Protein AF-A0A7Y4TAE6-F1 (afdb_monomer_lite)

pLDDT: mean 78.07, std 17.05, range [43.25, 95.69]

Foldseek 3Di:
DPQQWKKWKKKAFAPDLVDPHHPDPVGIGGQDIDRDPVVNVVSLVVVCVVCVVRSRIDMDMDGCSCVVCVVVVVVVVVVVCVVPPDPPPPPDDPDDDDDDDDDDD

Radius of gyration: 27.65 Å; chains: 1; bounding box: 89×26×62 Å

Structure (mmCIF, N/CA/C/O backbone):
data_AF-A0A7Y4TAE6-F1
#
_entry.id   AF-A0A7Y4T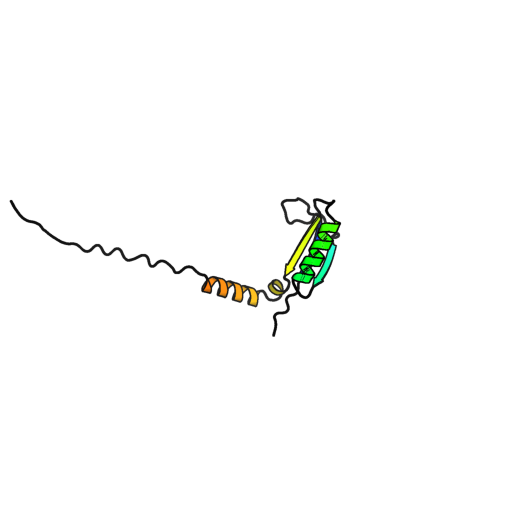AE6-F1
#
loop_
_atom_site.group_PDB
_atom_site.id
_atom_site.type_symbol
_atom_site.label_atom_id
_atom_site.label_alt_id
_atom_site.label_comp_id
_atom_site.label_asym_id
_atom_site.label_entity_id
_atom_site.label_seq_id
_atom_site.pdbx_PDB_ins_code
_atom_site.Cartn_x
_atom_site.Cartn_y
_atom_site.Cartn_z
_atom_site.occupancy
_atom_site.B_iso_or_equiv
_atom_site.auth_seq_id
_atom_site.auth_comp_id
_atom_site.auth_asym_id
_atom_site.auth_atom_id
_atom_site.pdbx_PDB_model_num
ATOM 1 N N . MET A 1 1 ? -20.917 -2.712 19.368 1.00 43.25 1 MET A N 1
ATOM 2 C CA . MET A 1 1 ? -19.452 -2.699 19.177 1.00 43.25 1 MET A CA 1
ATOM 3 C C . MET A 1 1 ? -19.185 -2.227 17.757 1.00 43.25 1 MET A C 1
ATOM 5 O O . MET A 1 1 ? -19.689 -2.846 16.830 1.00 43.25 1 MET A O 1
ATOM 9 N N . THR A 1 2 ? -18.520 -1.088 17.573 1.00 54.38 2 THR A N 1
ATOM 10 C CA . THR A 1 2 ? -18.159 -0.566 16.243 1.00 54.38 2 THR A CA 1
ATOM 11 C C . THR A 1 2 ? -17.213 -1.543 15.543 1.00 54.38 2 THR A C 1
ATOM 13 O O . THR A 1 2 ? -16.211 -1.939 16.135 1.00 54.38 2 THR A O 1
ATOM 16 N N . LYS A 1 3 ? -17.547 -1.958 14.312 1.00 64.12 3 LYS A N 1
ATOM 17 C CA . LYS A 1 3 ? -16.784 -2.944 13.529 1.00 64.12 3 LYS A CA 1
ATOM 18 C C . LYS A 1 3 ? -15.329 -2.474 13.390 1.00 64.12 3 LYS A C 1
ATOM 20 O O . LYS A 1 3 ? -15.088 -1.355 12.944 1.00 64.12 3 LYS A O 1
ATOM 25 N N . GLN A 1 4 ? -14.368 -3.302 13.802 1.00 66.31 4 GLN A N 1
ATOM 26 C CA . GLN A 1 4 ? -12.945 -3.010 13.625 1.00 66.31 4 GLN A CA 1
ATOM 27 C C . GLN A 1 4 ? -12.587 -3.227 12.152 1.00 66.31 4 GLN A C 1
ATOM 29 O O . GLN A 1 4 ? -12.556 -4.357 11.669 1.00 66.31 4 GLN A O 1
ATOM 34 N N . LEU A 1 5 ? -12.361 -2.141 11.415 1.00 78.31 5 LEU A N 1
ATOM 35 C CA . LEU A 1 5 ? -12.037 -2.196 9.991 1.00 78.31 5 LEU A CA 1
ATOM 36 C C . LEU A 1 5 ? -10.522 -2.059 9.823 1.00 78.31 5 LEU A C 1
ATOM 38 O O . LEU A 1 5 ? -9.992 -0.955 9.708 1.00 78.31 5 LEU A O 1
ATOM 42 N N . LEU A 1 6 ? -9.812 -3.186 9.832 1.00 87.38 6 LEU A N 1
ATOM 43 C CA . LEU A 1 6 ? -8.377 -3.209 9.543 1.00 87.38 6 LEU A CA 1
ATOM 44 C C . LEU A 1 6 ? -8.148 -3.058 8.033 1.00 87.38 6 LEU A C 1
ATOM 46 O O . LEU A 1 6 ? -8.757 -3.776 7.232 1.00 87.38 6 LEU A O 1
ATOM 50 N N . HIS A 1 7 ? -7.257 -2.139 7.662 1.00 89.44 7 HIS A N 1
ATOM 51 C CA . HIS A 1 7 ? -6.878 -1.856 6.278 1.00 89.44 7 HIS A CA 1
ATOM 52 C C . HIS A 1 7 ? -5.376 -2.070 6.101 1.00 89.44 7 HIS A C 1
ATOM 54 O O . HIS A 1 7 ? -4.574 -1.404 6.754 1.00 89.44 7 HIS A O 1
ATOM 60 N N . LEU A 1 8 ? -4.993 -2.977 5.209 1.00 92.75 8 LEU A N 1
ATOM 61 C CA . LEU A 1 8 ? -3.600 -3.225 4.847 1.00 92.75 8 LEU A CA 1
ATOM 62 C C . LEU A 1 8 ? -3.264 -2.489 3.554 1.00 92.75 8 LEU A C 1
ATOM 64 O O . LEU A 1 8 ? -4.004 -2.596 2.575 1.00 92.75 8 LEU A O 1
ATOM 68 N N . VAL A 1 9 ? -2.127 -1.800 3.537 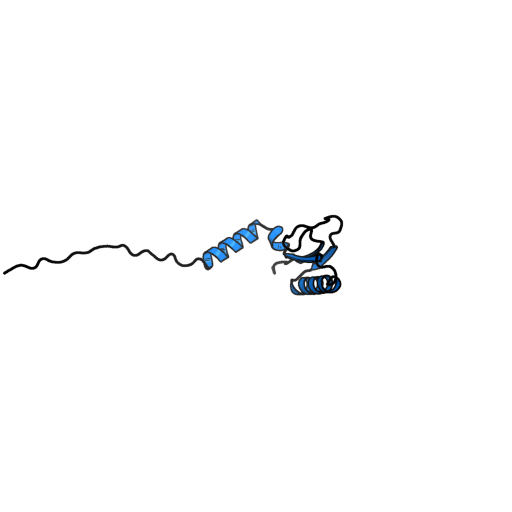1.00 95.06 9 VAL A N 1
ATOM 69 C CA . VAL A 1 9 ? -1.582 -1.166 2.336 1.00 95.06 9 VAL A CA 1
ATOM 70 C C . VAL A 1 9 ? -0.262 -1.833 1.976 1.00 95.06 9 VAL A C 1
ATOM 72 O O . VAL A 1 9 ? 0.669 -1.882 2.782 1.00 95.06 9 VAL A O 1
ATOM 75 N N . PHE A 1 10 ? -0.174 -2.330 0.748 1.00 95.69 10 PHE A N 1
ATOM 76 C CA . PHE A 1 10 ? 1.040 -2.929 0.201 1.00 95.69 10 PHE A CA 1
ATOM 77 C C . PHE A 1 10 ? 1.145 -2.638 -1.292 1.00 95.69 10 PHE A C 1
ATOM 79 O O . PHE A 1 10 ? 0.163 -2.268 -1.937 1.00 95.69 10 PHE A O 1
ATOM 86 N N . GLY A 1 11 ? 2.334 -2.802 -1.851 1.00 93.88 11 GLY A N 1
ATOM 87 C CA . GLY A 1 11 ? 2.562 -2.650 -3.277 1.00 93.88 11 GLY A CA 1
ATOM 88 C C . GLY A 1 11 ? 3.780 -3.412 -3.749 1.00 93.88 11 GLY A C 1
ATOM 89 O O . GLY A 1 11 ? 4.519 -3.994 -2.962 1.00 93.88 11 GLY A O 1
ATOM 90 N N . GLY A 1 12 ? 3.979 -3.426 -5.054 1.00 94.50 12 GLY A N 1
ATOM 91 C CA . GLY A 1 12 ? 5.098 -4.119 -5.670 1.00 94.50 12 GLY A CA 1
ATOM 92 C C . GLY A 1 12 ? 5.092 -3.940 -7.176 1.00 94.50 12 GLY A C 1
ATOM 93 O O . GLY A 1 12 ? 4.163 -3.362 -7.748 1.00 94.50 12 GLY A O 1
ATOM 94 N N . GLU A 1 13 ? 6.145 -4.441 -7.804 1.00 94.25 13 GLU A N 1
ATOM 95 C CA . GLU A 1 13 ? 6.300 -4.398 -9.251 1.00 94.25 13 GLU A CA 1
ATOM 96 C C . GLU A 1 13 ? 5.449 -5.498 -9.889 1.00 94.25 13 GLU A C 1
ATOM 98 O O . GLU A 1 13 ? 5.569 -6.673 -9.534 1.00 94.25 13 GLU A O 1
ATOM 103 N N . LEU A 1 14 ? 4.575 -5.127 -10.820 1.00 94.44 14 LEU A N 1
ATOM 104 C CA . LEU A 1 14 ? 3.761 -6.066 -11.584 1.00 94.44 14 LEU A CA 1
ATOM 105 C C . LEU A 1 14 ? 4.543 -6.631 -12.774 1.00 94.44 14 LEU A C 1
ATOM 107 O O . LEU A 1 14 ? 5.315 -5.926 -13.418 1.00 94.44 14 LEU A O 1
ATOM 111 N N . ALA A 1 15 ? 4.299 -7.898 -13.103 1.00 92.88 15 ALA A N 1
ATOM 112 C CA . ALA A 1 15 ? 4.868 -8.548 -14.282 1.00 92.88 15 ALA A CA 1
ATOM 113 C C . ALA A 1 15 ? 4.303 -7.974 -15.593 1.00 92.88 15 ALA A C 1
ATOM 115 O O . ALA A 1 15 ? 4.980 -7.974 -16.619 1.00 92.88 15 ALA A O 1
ATOM 116 N N . ALA A 1 16 ? 3.062 -7.480 -15.558 1.00 91.31 16 ALA A N 1
ATOM 117 C CA . ALA A 1 16 ? 2.406 -6.817 -16.676 1.00 91.31 16 ALA A CA 1
ATOM 118 C C . ALA A 1 16 ? 1.411 -5.764 -16.172 1.00 91.31 16 ALA A C 1
ATOM 120 O O . ALA A 1 16 ? 0.728 -5.968 -15.172 1.00 91.31 16 ALA A O 1
ATOM 121 N N . LEU A 1 17 ? 1.265 -4.659 -16.908 1.00 86.75 17 LEU A N 1
ATOM 122 C CA . LEU A 1 17 ? 0.389 -3.535 -16.537 1.00 86.75 17 LEU A CA 1
ATOM 123 C C . LEU A 1 17 ? -1.110 -3.886 -16.506 1.00 86.75 17 LEU A C 1
ATOM 125 O O . LEU A 1 17 ? -1.904 -3.166 -15.905 1.00 86.75 17 LEU A O 1
ATOM 129 N N . ASN A 1 18 ? -1.508 -4.972 -17.170 1.00 88.62 18 ASN A N 1
ATOM 130 C CA . ASN A 1 18 ? -2.899 -5.412 -17.289 1.00 88.62 18 ASN A CA 1
ATOM 131 C C . ASN A 1 18 ? -3.274 -6.560 -16.337 1.00 88.62 18 ASN A C 1
ATOM 133 O O . ASN A 1 18 ? -4.421 -7.009 -16.363 1.00 88.62 18 ASN A O 1
ATOM 137 N N . ARG A 1 19 ? -2.336 -7.053 -15.521 1.00 87.38 19 ARG A N 1
ATOM 138 C CA . ARG A 1 19 ? -2.556 -8.171 -14.595 1.00 87.38 19 ARG A CA 1
ATOM 139 C C . ARG A 1 19 ? -2.148 -7.783 -13.187 1.00 87.38 19 ARG A C 1
ATOM 141 O O . ARG A 1 19 ? -1.222 -7.013 -12.982 1.00 87.38 19 ARG A O 1
ATOM 148 N N . VAL A 1 20 ? -2.821 -8.374 -12.207 1.00 88.38 20 VAL A N 1
ATOM 149 C CA . VAL A 1 20 ? -2.457 -8.250 -10.791 1.00 88.38 20 VAL A CA 1
ATOM 150 C C . VAL A 1 20 ? -1.547 -9.423 -10.416 1.00 88.38 20 VAL A C 1
ATOM 152 O O . VAL A 1 20 ? -1.868 -10.232 -9.555 1.00 88.38 20 VAL A O 1
ATOM 155 N N . GLU A 1 21 ? -0.429 -9.551 -11.129 1.00 92.44 21 GLU A N 1
ATOM 156 C CA . GLU A 1 21 ? 0.609 -10.552 -10.869 1.00 92.44 21 GLU A CA 1
ATOM 157 C C . GLU A 1 21 ? 1.909 -9.825 -10.548 1.00 92.44 21 GLU A C 1
ATOM 159 O O . GLU A 1 21 ? 2.413 -9.056 -11.366 1.00 92.44 21 GLU A O 1
ATOM 164 N N . PHE A 1 22 ? 2.439 -10.047 -9.347 1.00 93.06 22 PHE A N 1
ATOM 165 C CA . PHE A 1 22 ? 3.708 -9.459 -8.939 1.00 93.06 22 PHE A CA 1
ATOM 166 C C . PHE A 1 22 ? 4.867 -10.176 -9.623 1.00 93.06 22 PHE A C 1
ATOM 168 O O . PHE A 1 22 ? 4.912 -11.404 -9.672 1.00 93.06 22 PHE A O 1
ATOM 175 N N . ARG A 1 23 ? 5.820 -9.391 -10.120 1.00 92.56 23 ARG A N 1
ATOM 176 C CA . ARG A 1 23 ? 7.045 -9.884 -10.747 1.00 92.56 23 ARG A CA 1
ATOM 177 C C . ARG A 1 23 ? 7.933 -10.618 -9.747 1.00 92.56 23 ARG A C 1
ATOM 179 O O . ARG A 1 23 ? 8.544 -11.622 -10.092 1.00 92.56 23 ARG A O 1
ATOM 186 N N . ASP A 1 24 ? 8.011 -10.099 -8.526 1.00 92.56 24 ASP A N 1
ATOM 187 C CA . ASP A 1 24 ? 8.844 -10.642 -7.461 1.00 92.56 24 ASP A CA 1
ATOM 188 C C . ASP A 1 24 ? 8.141 -10.479 -6.109 1.00 92.56 24 ASP A C 1
ATOM 190 O O . ASP A 1 24 ? 7.943 -9.366 -5.619 1.00 92.56 24 ASP A O 1
ATOM 194 N N . LEU A 1 25 ? 7.766 -11.606 -5.502 1.00 92.38 25 LEU A N 1
ATOM 195 C CA . LEU A 1 25 ? 7.088 -11.638 -4.205 1.00 92.38 25 LEU A CA 1
ATOM 196 C C . LEU A 1 25 ? 8.020 -11.273 -3.041 1.00 92.38 25 LEU A C 1
ATOM 198 O O . LEU A 1 25 ? 7.544 -10.826 -2.000 1.00 92.38 25 LEU A O 1
ATOM 202 N N . SER A 1 26 ? 9.337 -11.434 -3.205 1.00 92.69 26 SER A N 1
ATOM 203 C CA . SER A 1 26 ? 10.320 -11.078 -2.173 1.00 92.69 26 SER A CA 1
ATOM 204 C C . SER A 1 26 ? 10.538 -9.566 -2.058 1.00 92.69 26 SER A C 1
ATOM 206 O O . SER A 1 26 ? 10.993 -9.082 -1.025 1.00 92.69 26 SER A O 1
ATOM 208 N N . LYS A 1 27 ? 10.165 -8.813 -3.101 1.00 92.69 27 LYS A N 1
ATOM 209 C CA . LYS A 1 27 ? 10.293 -7.350 -3.184 1.00 92.69 27 LYS A CA 1
ATOM 210 C C . LYS A 1 27 ? 8.978 -6.614 -2.950 1.00 92.69 27 LYS A C 1
ATOM 212 O O . LYS A 1 27 ? 8.839 -5.457 -3.345 1.00 92.69 27 LYS A O 1
ATOM 217 N N . ILE A 1 28 ? 8.001 -7.267 -2.325 1.00 93.62 28 ILE A N 1
ATOM 218 C CA . ILE A 1 28 ? 6.761 -6.590 -1.957 1.00 93.62 28 ILE A CA 1
ATOM 219 C C . ILE A 1 28 ? 7.070 -5.505 -0.927 1.00 93.62 28 ILE A C 1
ATOM 221 O O . ILE A 1 28 ? 7.656 -5.747 0.127 1.00 93.62 28 ILE A O 1
ATOM 225 N N . HIS A 1 29 ? 6.636 -4.293 -1.242 1.00 93.25 29 HIS A N 1
ATOM 226 C CA . HIS A 1 29 ? 6.714 -3.155 -0.356 1.00 93.25 29 HIS A CA 1
ATOM 227 C C . HIS A 1 29 ? 5.494 -3.134 0.566 1.00 93.25 29 HIS A C 1
ATOM 229 O O . HIS A 1 29 ? 4.360 -2.885 0.145 1.00 93.25 29 HIS A O 1
ATOM 235 N N . PHE A 1 30 ? 5.738 -3.391 1.846 1.00 94.56 30 PHE A N 1
ATOM 236 C CA . PHE A 1 30 ? 4.731 -3.281 2.889 1.00 94.56 30 PHE A CA 1
ATOM 237 C C . PHE A 1 30 ? 4.703 -1.849 3.429 1.00 94.56 30 PHE A C 1
ATOM 239 O O . PHE A 1 30 ? 5.665 -1.410 4.054 1.00 94.56 30 PHE A O 1
ATOM 246 N N . 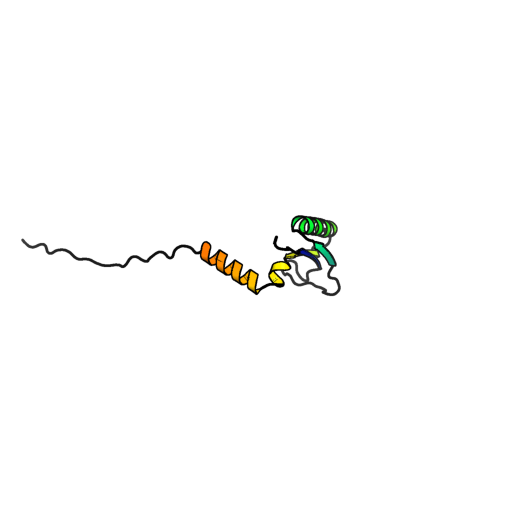VAL A 1 31 ? 3.608 -1.122 3.192 1.00 94.25 31 VAL A N 1
ATOM 247 C CA . VAL A 1 31 ? 3.489 0.283 3.617 1.00 94.25 31 VAL A CA 1
ATOM 248 C C . VAL A 1 31 ? 3.033 0.366 5.070 1.00 94.25 31 VAL A C 1
ATOM 250 O O . VAL A 1 31 ? 3.594 1.126 5.855 1.00 94.25 31 VAL A O 1
ATOM 253 N N . GLY A 1 32 ? 2.019 -0.418 5.446 1.00 93.38 32 GLY A N 1
ATOM 254 C CA . GLY A 1 32 ? 1.514 -0.414 6.815 1.00 93.38 32 GLY A CA 1
ATOM 255 C C . GLY A 1 32 ? 0.098 -0.952 6.969 1.00 93.38 32 GLY A C 1
ATOM 256 O O . GLY A 1 32 ? -0.583 -1.295 5.998 1.00 93.38 32 GLY A O 1
ATOM 257 N N . LEU A 1 33 ? -0.344 -0.993 8.225 1.00 92.75 33 LEU A N 1
ATOM 258 C CA . LEU A 1 33 ? -1.679 -1.416 8.630 1.00 92.75 33 LEU A CA 1
ATOM 259 C C . LEU A 1 33 ? -2.384 -0.270 9.362 1.00 92.75 33 LEU A C 1
ATOM 261 O O . LEU A 1 33 ? -1.811 0.326 10.273 1.00 92.75 33 LEU A O 1
ATOM 265 N N . TYR A 1 34 ? -3.622 0.030 8.976 1.00 92.19 34 TYR A N 1
ATOM 266 C CA . TYR A 1 34 ? -4.338 1.226 9.421 1.00 92.19 34 TYR A CA 1
ATOM 267 C C . TYR A 1 34 ? -5.736 0.897 9.970 1.00 92.19 34 TYR A C 1
ATOM 269 O O . TYR A 1 34 ? -6.406 -0.012 9.466 1.00 92.19 34 TYR A O 1
ATOM 277 N N . PRO A 1 35 ? -6.214 1.653 10.979 1.00 89.56 35 PRO A N 1
ATOM 278 C CA . PRO A 1 35 ? -7.494 1.398 11.647 1.00 89.56 35 PRO A CA 1
ATOM 279 C C . PRO A 1 35 ? -8.715 1.957 10.897 1.00 89.56 35 PRO A C 1
ATOM 281 O O . PRO A 1 35 ? -9.849 1.721 11.30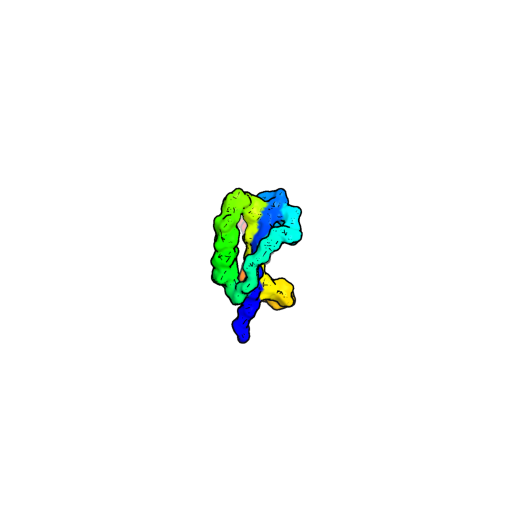5 1.00 89.56 35 PRO A O 1
ATOM 284 N N . ASN A 1 36 ? -8.513 2.736 9.831 1.00 88.69 36 ASN A N 1
ATOM 285 C CA . ASN A 1 36 ? -9.584 3.280 8.999 1.0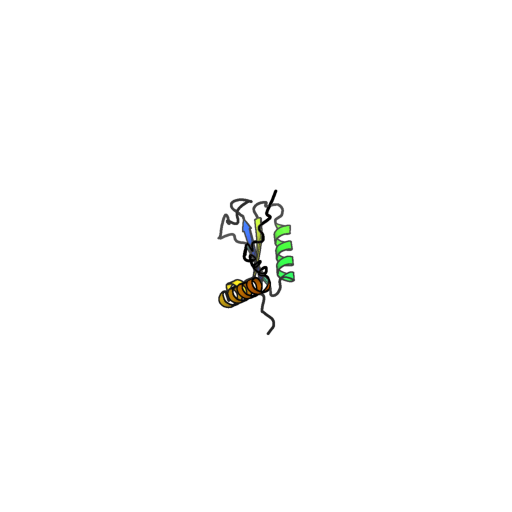0 88.69 36 ASN A CA 1
ATOM 286 C C . ASN A 1 36 ? -9.125 3.477 7.545 1.00 88.69 36 ASN A C 1
ATOM 288 O O . ASN A 1 36 ? -7.930 3.571 7.254 1.00 88.69 36 ASN A O 1
ATOM 292 N N . PHE A 1 37 ? -10.104 3.575 6.642 1.00 89.12 37 PHE A N 1
ATOM 293 C CA . PHE A 1 37 ? -9.862 3.716 5.207 1.00 89.12 37 PHE A CA 1
ATOM 294 C C . PHE A 1 37 ? -9.179 5.038 4.845 1.00 89.12 37 PHE A C 1
ATOM 296 O O . PHE A 1 37 ? -8.351 5.062 3.941 1.00 89.12 37 PHE A O 1
ATOM 303 N N . ALA A 1 38 ? -9.504 6.135 5.538 1.00 91.38 38 ALA A N 1
ATOM 304 C CA . ALA A 1 38 ? -8.946 7.451 5.232 1.00 91.38 38 ALA A CA 1
ATOM 305 C C . ALA A 1 38 ? -7.417 7.454 5.385 1.00 91.38 38 ALA A C 1
ATOM 307 O O . ALA A 1 38 ? -6.710 7.799 4.442 1.00 91.38 38 ALA A O 1
ATOM 308 N N . GLN A 1 39 ? -6.912 6.955 6.517 1.00 92.12 39 GLN A N 1
ATOM 309 C CA . GLN A 1 39 ? -5.476 6.831 6.766 1.00 92.12 39 GLN A CA 1
ATOM 310 C C . GLN A 1 39 ? -4.800 5.853 5.798 1.00 92.12 39 GLN A C 1
ATOM 312 O O . GLN A 1 39 ? -3.726 6.152 5.281 1.00 92.12 39 GLN A O 1
ATOM 317 N N . ALA A 1 40 ? -5.442 4.718 5.495 1.00 93.75 40 ALA A N 1
ATOM 318 C CA . ALA A 1 40 ? -4.916 3.760 4.522 1.00 93.75 40 ALA A CA 1
ATOM 319 C C . ALA A 1 40 ? -4.797 4.368 3.116 1.00 93.75 40 ALA A C 1
ATOM 321 O O . ALA A 1 40 ? -3.789 4.192 2.433 1.00 93.75 40 ALA A O 1
ATOM 322 N N . ARG A 1 41 ? -5.813 5.120 2.684 1.00 93.88 41 ARG A N 1
ATOM 323 C CA . ARG A 1 41 ? -5.831 5.802 1.387 1.00 93.88 41 ARG A CA 1
ATOM 324 C C . ARG A 1 41 ? -4.745 6.867 1.303 1.00 93.88 41 ARG A C 1
ATOM 326 O O . ARG A 1 41 ? -4.109 6.995 0.261 1.00 93.88 41 ARG A O 1
ATOM 333 N N . ASP A 1 42 ? -4.532 7.628 2.369 1.00 95.38 42 ASP A N 1
ATOM 334 C CA . ASP A 1 42 ? -3.518 8.680 2.377 1.00 95.38 42 ASP A CA 1
ATOM 335 C C . ASP A 1 42 ? -2.101 8.077 2.316 1.00 95.38 42 ASP A C 1
ATOM 337 O O . ASP A 1 42 ? -1.270 8.540 1.530 1.00 95.38 42 ASP A O 1
ATOM 341 N N . ALA A 1 43 ? -1.858 6.972 3.031 1.00 95.12 43 ALA A N 1
ATOM 342 C CA . ALA A 1 43 ? -0.613 6.207 2.936 1.00 95.12 43 ALA A CA 1
ATOM 343 C C . ALA A 1 43 ? -0.394 5.601 1.538 1.00 95.12 43 ALA A C 1
ATOM 345 O O . ALA A 1 43 ? 0.683 5.739 0.957 1.00 95.12 43 ALA A O 1
ATOM 346 N N . TRP A 1 44 ? -1.432 4.989 0.962 1.00 95.56 44 TRP A N 1
ATOM 347 C CA . TRP A 1 44 ? -1.416 4.479 -0.412 1.00 95.56 44 TRP A CA 1
ATOM 348 C C . TRP A 1 44 ? -1.085 5.578 -1.423 1.00 95.56 44 TRP A C 1
ATOM 350 O O . TRP A 1 44 ? -0.223 5.392 -2.280 1.00 95.56 44 TRP A O 1
ATOM 360 N N . LYS A 1 45 ? -1.740 6.738 -1.305 1.00 94.88 45 LYS A N 1
ATOM 361 C CA . LYS A 1 45 ? -1.521 7.881 -2.193 1.00 94.88 45 LYS A CA 1
ATOM 362 C C . LYS A 1 45 ? -0.076 8.358 -2.113 1.00 94.88 45 LYS A C 1
ATOM 364 O O . LYS A 1 45 ? 0.533 8.576 -3.154 1.00 94.88 45 LYS A O 1
ATOM 369 N N . SER A 1 46 ? 0.470 8.488 -0.905 1.00 95.19 46 SER A N 1
ATOM 370 C CA . SER A 1 46 ? 1.862 8.895 -0.707 1.00 95.19 46 SER A CA 1
ATOM 371 C C . SER A 1 46 ? 2.842 7.903 -1.348 1.00 95.19 46 SER A C 1
ATOM 373 O O . SER A 1 46 ? 3.694 8.315 -2.135 1.00 95.19 46 SER A O 1
ATOM 375 N N . ALA A 1 47 ? 2.672 6.598 -1.106 1.00 93.00 47 ALA A N 1
ATOM 376 C CA . ALA A 1 47 ? 3.547 5.563 -1.660 1.00 93.00 47 ALA A CA 1
ATOM 377 C C . ALA A 1 47 ? 3.445 5.444 -3.195 1.00 93.00 47 ALA A C 1
ATOM 379 O O . ALA A 1 47 ? 4.454 5.289 -3.886 1.00 93.00 47 ALA A O 1
ATOM 380 N N . ALA A 1 48 ? 2.235 5.573 -3.745 1.00 92.50 48 ALA A N 1
ATOM 381 C CA . ALA A 1 48 ? 2.009 5.564 -5.187 1.00 92.50 48 ALA A CA 1
ATOM 382 C C . ALA A 1 48 ? 2.598 6.809 -5.870 1.00 92.50 48 ALA A C 1
ATOM 384 O O . ALA A 1 48 ? 3.210 6.702 -6.927 1.00 92.50 48 ALA A O 1
ATOM 385 N N . GLN A 1 49 ? 2.456 7.991 -5.262 1.00 93.75 49 GLN A N 1
ATOM 386 C CA . GLN A 1 49 ? 3.034 9.228 -5.797 1.00 93.75 49 GLN A CA 1
ATOM 387 C C . GLN A 1 49 ? 4.565 9.222 -5.761 1.00 93.75 49 GLN A C 1
ATOM 389 O O . GLN A 1 49 ? 5.188 9.763 -6.670 1.00 93.75 49 GLN A O 1
ATOM 394 N N . ALA A 1 50 ? 5.170 8.581 -4.758 1.00 93.25 50 ALA A N 1
ATOM 395 C CA . ALA A 1 50 ? 6.622 8.443 -4.655 1.00 93.25 50 ALA A CA 1
ATOM 396 C C . ALA A 1 50 ? 7.241 7.532 -5.733 1.00 93.25 50 ALA A C 1
ATOM 398 O O . ALA A 1 50 ? 8.451 7.559 -5.917 1.00 93.25 50 ALA A O 1
ATOM 399 N N . THR A 1 51 ? 6.432 6.728 -6.429 1.00 91.50 51 THR A N 1
ATOM 400 C CA . THR A 1 51 ? 6.884 5.720 -7.410 1.00 91.50 51 THR A CA 1
ATOM 401 C C . THR A 1 51 ? 6.304 5.958 -8.804 1.00 91.50 51 THR A C 1
ATOM 403 O O . THR A 1 51 ? 6.149 5.030 -9.593 1.00 91.50 51 THR A O 1
ATOM 406 N N . VAL A 1 52 ? 5.955 7.212 -9.116 1.00 89.00 52 VAL A N 1
ATOM 407 C CA . VAL A 1 52 ? 5.301 7.579 -10.384 1.00 89.00 52 VAL A CA 1
ATOM 408 C C . VAL A 1 52 ? 6.178 7.311 -11.615 1.00 89.00 52 VAL A C 1
ATOM 410 O O . VAL A 1 52 ? 5.666 7.173 -12.724 1.00 89.00 52 VAL A O 1
ATOM 413 N N . ASP A 1 53 ? 7.492 7.251 -11.416 1.00 91.31 53 ASP A N 1
ATOM 414 C CA . ASP A 1 53 ? 8.509 6.958 -12.422 1.00 91.31 53 ASP A CA 1
ATOM 415 C C . ASP A 1 53 ? 8.554 5.471 -12.808 1.00 91.31 53 ASP A C 1
ATOM 417 O O . ASP A 1 53 ? 8.956 5.131 -13.922 1.00 91.31 53 ASP A O 1
ATOM 421 N N . ASN A 1 54 ? 8.087 4.577 -11.931 1.00 88.50 54 ASN A N 1
ATOM 422 C CA . ASN A 1 54 ? 8.014 3.148 -12.197 1.00 88.50 54 ASN A CA 1
ATOM 423 C C . ASN A 1 54 ? 6.593 2.730 -12.602 1.00 88.50 54 ASN A C 1
ATOM 425 O O . ASN A 1 54 ? 5.731 2.470 -11.765 1.00 88.50 54 ASN A O 1
ATOM 429 N N . ALA A 1 55 ? 6.371 2.579 -13.909 1.00 88.69 55 ALA A N 1
ATOM 430 C CA . ALA A 1 55 ? 5.070 2.202 -14.468 1.00 88.69 55 ALA A CA 1
ATOM 431 C C . ALA A 1 55 ? 4.521 0.861 -13.941 1.00 88.69 55 ALA A C 1
ATOM 433 O O . ALA A 1 55 ? 3.304 0.673 -13.896 1.00 88.69 55 ALA A O 1
ATOM 434 N N . HIS A 1 56 ? 5.396 -0.068 -13.545 1.00 91.19 56 HIS A N 1
ATOM 435 C CA . HIS A 1 56 ? 4.993 -1.375 -13.030 1.00 91.19 56 HIS A CA 1
ATOM 436 C C . HIS A 1 56 ? 4.714 -1.366 -11.526 1.00 91.19 56 HIS A C 1
ATOM 438 O O . HIS A 1 56 ? 4.113 -2.320 -11.028 1.00 91.19 56 HIS A O 1
ATOM 444 N N . MET A 1 57 ? 5.110 -0.321 -10.793 1.00 93.56 57 MET A N 1
ATOM 445 C CA . MET A 1 57 ? 4.813 -0.225 -9.367 1.00 93.56 57 MET A CA 1
ATOM 446 C C . MET A 1 57 ? 3.336 0.078 -9.150 1.00 93.56 57 MET A C 1
ATOM 448 O O . MET A 1 57 ? 2.799 1.108 -9.566 1.00 93.56 57 MET A O 1
ATOM 452 N N . ARG A 1 58 ? 2.661 -0.838 -8.457 1.00 93.44 58 ARG A N 1
ATOM 453 C CA . ARG A 1 58 ? 1.248 -0.701 -8.113 1.00 93.44 58 ARG A CA 1
ATOM 454 C C . ARG A 1 58 ? 1.055 -0.949 -6.626 1.00 93.44 58 ARG A C 1
ATOM 456 O O . ARG A 1 58 ? 1.584 -1.913 -6.080 1.00 93.44 58 ARG A O 1
ATOM 463 N N . TYR A 1 59 ? 0.262 -0.090 -5.994 1.00 94.38 59 TYR A N 1
ATOM 464 C CA . TYR A 1 59 ? -0.137 -0.229 -4.597 1.00 94.38 59 TYR A CA 1
ATOM 465 C C . TYR A 1 59 ? -1.625 -0.532 -4.485 1.00 94.38 59 TYR A C 1
ATOM 467 O O . TYR A 1 59 ? -2.440 -0.011 -5.254 1.00 94.38 59 TYR A O 1
ATOM 475 N N . PHE A 1 60 ? -1.967 -1.328 -3.481 1.00 93.38 60 PHE A N 1
ATOM 476 C CA . PHE A 1 60 ? -3.303 -1.823 -3.197 1.00 93.38 60 PHE A CA 1
ATOM 477 C C . PHE A 1 60 ? -3.666 -1.549 -1.737 1.00 93.38 60 PHE A C 1
ATOM 479 O O . PHE A 1 60 ? -2.807 -1.545 -0.854 1.00 93.38 60 PHE A O 1
ATOM 486 N N . VAL A 1 61 ? -4.960 -1.342 -1.495 1.00 93.31 61 VAL A N 1
ATOM 487 C CA . VAL A 1 61 ? -5.546 -1.262 -0.155 1.00 93.31 61 VAL A CA 1
ATOM 488 C C . VAL A 1 61 ? -6.497 -2.441 -0.001 1.00 93.31 61 VAL A C 1
ATOM 490 O O . VAL A 1 61 ? -7.419 -2.590 -0.803 1.00 93.31 61 VAL A O 1
ATOM 493 N N . VAL A 1 62 ? -6.275 -3.282 1.008 1.00 90.56 62 VAL A N 1
ATOM 494 C CA . VAL A 1 62 ? -7.098 -4.467 1.281 1.00 90.56 62 VAL A CA 1
ATOM 495 C C . VAL A 1 62 ? -7.799 -4.330 2.625 1.00 90.56 62 VAL A C 1
ATOM 497 O O . VAL A 1 62 ? -7.192 -3.995 3.642 1.00 90.56 62 VAL A O 1
ATOM 500 N N . HIS A 1 63 ? -9.094 -4.625 2.616 1.00 86.94 63 HIS A N 1
ATOM 501 C CA . HIS A 1 63 ? -9.953 -4.677 3.789 1.00 86.94 63 HIS A CA 1
ATOM 502 C C . HIS A 1 63 ? -9.816 -6.050 4.462 1.00 86.94 63 HIS A C 1
ATOM 504 O O . HIS A 1 63 ? -10.425 -7.024 4.027 1.00 86.94 63 HIS A O 1
ATOM 510 N N . LEU A 1 64 ? -9.002 -6.157 5.516 1.00 81.56 64 LEU A N 1
ATOM 511 C CA . LEU A 1 64 ? -8.726 -7.451 6.167 1.00 81.56 64 LEU A CA 1
ATOM 512 C C . LEU A 1 64 ? -9.936 -8.019 6.910 1.00 81.56 64 LEU A C 1
ATOM 514 O O . LEU A 1 64 ? -10.045 -9.230 7.081 1.00 81.56 64 LEU A O 1
ATOM 518 N N . HIS A 1 65 ? -10.843 -7.151 7.349 1.00 74.50 65 HIS A N 1
ATOM 519 C CA . HIS A 1 65 ? -12.000 -7.555 8.139 1.00 74.50 65 HIS A CA 1
ATOM 520 C C . HIS A 1 65 ? -12.940 -8.509 7.385 1.00 74.50 65 HIS A C 1
ATOM 522 O O . HIS A 1 65 ? -13.524 -9.388 8.009 1.00 74.50 65 HIS A O 1
ATOM 528 N N . ASP A 1 66 ? -13.044 -8.393 6.059 1.00 66.75 66 ASP A N 1
ATOM 529 C CA . ASP A 1 66 ? -13.895 -9.281 5.259 1.00 66.75 66 ASP A CA 1
ATOM 530 C C . ASP A 1 66 ? -13.283 -10.679 5.069 1.00 66.75 66 ASP A C 1
ATOM 532 O O . ASP A 1 66 ? -14.015 -11.646 4.853 1.00 66.75 66 ASP A O 1
ATOM 536 N N . LEU A 1 67 ? -11.952 -10.789 5.173 1.00 65.75 67 LEU A N 1
ATOM 537 C CA . LEU A 1 67 ? -11.191 -12.029 4.986 1.00 65.75 67 LEU A CA 1
ATOM 538 C C . LEU A 1 67 ? -11.071 -12.857 6.272 1.00 65.75 67 LEU A C 1
ATOM 540 O O . LEU A 1 67 ? -11.016 -14.080 6.203 1.00 65.75 67 LEU A O 1
ATOM 544 N N . LEU A 1 68 ? -11.023 -12.200 7.435 1.00 68.12 68 LEU A N 1
ATOM 545 C CA . LEU A 1 68 ? -10.898 -12.861 8.743 1.00 68.12 68 LEU A CA 1
ATOM 546 C C . LEU A 1 68 ? -12.214 -13.482 9.232 1.00 68.12 68 LEU A C 1
ATOM 548 O O . LEU A 1 68 ? -12.185 -14.422 10.020 1.00 68.12 68 LEU A O 1
ATOM 552 N N . GLN A 1 69 ? -13.360 -12.973 8.772 1.00 63.38 69 GLN A N 1
ATOM 553 C CA . GLN A 1 69 ? -14.687 -13.484 9.127 1.00 63.38 69 GLN A CA 1
ATOM 554 C C . GLN A 1 69 ? -15.541 -13.709 7.870 1.00 63.38 69 GLN A C 1
ATOM 556 O O . GLN A 1 69 ? -16.530 -13.003 7.646 1.00 63.38 69 GLN A O 1
ATOM 561 N N . PRO A 1 70 ? -15.184 -14.695 7.025 1.00 63.56 70 PRO A N 1
ATOM 562 C CA . PRO A 1 70 ? -15.893 -14.952 5.772 1.00 63.56 70 PRO A CA 1
ATOM 563 C C . PRO A 1 70 ? -17.366 -15.325 6.005 1.00 63.56 70 PRO A C 1
ATOM 565 O O . PRO A 1 70 ? -18.220 -14.973 5.190 1.00 63.56 70 PRO A O 1
ATOM 568 N N . GLU A 1 71 ? -17.674 -15.971 7.137 1.00 62.91 71 GLU A N 1
ATOM 569 C CA . GLU A 1 71 ? -19.034 -16.324 7.573 1.00 62.91 71 GLU A CA 1
ATOM 570 C C . GLU A 1 71 ? -19.944 -15.081 7.662 1.00 62.91 71 GLU A C 1
ATOM 572 O O . GLU A 1 71 ? -21.079 -15.075 7.177 1.00 62.91 71 GLU A O 1
ATOM 577 N N . GLU A 1 72 ? -19.423 -14.007 8.262 1.00 61.47 72 GLU A N 1
ATOM 578 C CA . GLU A 1 72 ? -20.156 -12.777 8.571 1.00 61.47 72 GLU A CA 1
ATOM 579 C C . GLU A 1 72 ? -20.311 -11.905 7.314 1.00 61.47 72 GLU A C 1
ATOM 581 O O . GLU A 1 72 ? -21.384 -11.354 7.045 1.00 61.47 72 GLU A O 1
ATOM 586 N N . THR A 1 73 ? -19.276 -11.874 6.469 1.00 60.12 73 THR A N 1
ATOM 587 C CA . THR A 1 73 ? -19.290 -11.210 5.157 1.00 60.12 73 THR A CA 1
ATOM 588 C C . THR A 1 73 ? -20.265 -11.883 4.189 1.00 60.12 73 THR A C 1
ATOM 590 O O . THR A 1 73 ? -21.052 -11.204 3.522 1.00 60.12 73 THR A O 1
ATOM 593 N N . ALA A 1 74 ? -20.271 -13.220 4.121 1.00 61.44 74 ALA A N 1
ATOM 594 C CA . ALA A 1 74 ? -21.187 -13.968 3.262 1.00 61.44 74 ALA A CA 1
ATOM 595 C C . ALA A 1 74 ? -22.649 -13.806 3.708 1.00 61.44 74 ALA A C 1
ATOM 597 O O . ALA A 1 74 ? -23.539 -13.686 2.860 1.00 61.44 74 ALA A O 1
ATOM 598 N N . ALA A 1 75 ? -22.904 -13.763 5.020 1.00 61.34 75 ALA A N 1
ATOM 599 C CA . ALA A 1 75 ? -24.226 -13.477 5.569 1.00 61.34 75 ALA A CA 1
ATOM 600 C C . ALA A 1 75 ? -24.700 -12.059 5.202 1.00 61.34 75 ALA A C 1
ATOM 602 O O . ALA A 1 75 ? -25.812 -11.901 4.692 1.00 61.34 75 ALA A O 1
ATOM 603 N N . HIS A 1 76 ? -23.838 -11.047 5.348 1.00 64.50 76 HIS A N 1
ATOM 604 C CA . HIS A 1 76 ? -24.155 -9.667 4.975 1.00 64.50 76 HIS A CA 1
ATOM 605 C C . HIS A 1 76 ? -24.405 -9.505 3.465 1.00 64.50 76 HIS A C 1
ATOM 607 O O . HIS A 1 76 ? -25.399 -8.905 3.055 1.00 64.50 76 HIS A O 1
ATOM 613 N N . ALA A 1 77 ? -23.562 -10.104 2.617 1.00 64.06 77 ALA A N 1
ATOM 614 C CA . ALA A 1 77 ? -23.734 -10.067 1.164 1.00 64.06 77 ALA A CA 1
ATOM 615 C C . ALA A 1 77 ? -25.049 -10.736 0.715 1.00 64.06 77 ALA A C 1
ATOM 617 O O . ALA A 1 77 ? -25.722 -10.245 -0.198 1.00 64.06 77 ALA A O 1
ATOM 618 N N . ARG A 1 78 ? -25.447 -11.838 1.372 1.00 67.00 78 ARG A N 1
ATOM 619 C CA . ARG A 1 78 ? -26.740 -12.505 1.141 1.00 67.00 78 ARG A CA 1
ATOM 620 C C . ARG A 1 78 ? -27.919 -11.630 1.571 1.00 67.00 78 ARG A C 1
ATOM 622 O O . ARG A 1 78 ? -28.894 -11.554 0.825 1.00 67.00 78 ARG A O 1
ATOM 629 N N . GLU A 1 79 ? -27.827 -10.945 2.711 1.00 66.25 79 GLU A N 1
ATOM 630 C CA . GLU A 1 79 ? -28.878 -10.036 3.189 1.00 66.25 79 GLU A CA 1
ATOM 631 C C . GLU A 1 79 ? -29.062 -8.830 2.257 1.00 66.25 79 GLU A C 1
ATOM 633 O O . GLU A 1 79 ? -30.186 -8.522 1.855 1.00 66.25 79 GLU A O 1
ATOM 638 N N . VAL A 1 80 ? -27.966 -8.180 1.853 1.00 71.62 80 VAL A N 1
ATOM 639 C CA . VAL A 1 80 ? -28.004 -7.050 0.911 1.00 71.62 80 VAL A CA 1
ATOM 640 C C . VAL A 1 80 ? -28.622 -7.498 -0.414 1.00 71.62 80 VAL A C 1
ATOM 642 O O . VAL A 1 80 ? -29.555 -6.870 -0.915 1.00 71.62 80 VAL A O 1
ATOM 645 N N . ARG A 1 81 ? -28.191 -8.643 -0.954 1.00 72.38 81 ARG A N 1
ATOM 646 C CA . ARG A 1 81 ? -28.763 -9.189 -2.191 1.00 72.38 81 ARG A CA 1
ATOM 647 C C . ARG A 1 81 ? -30.253 -9.521 -2.064 1.00 72.38 81 ARG A C 1
ATOM 649 O O . ARG A 1 81 ? -30.972 -9.362 -3.044 1.00 72.38 81 ARG A O 1
ATOM 656 N N . ALA A 1 82 ? -30.720 -9.961 -0.895 1.00 73.38 82 ALA A N 1
ATOM 657 C CA . ALA A 1 82 ? -32.136 -10.232 -0.649 1.00 73.38 82 ALA A CA 1
ATOM 658 C C . ALA A 1 82 ? -32.973 -8.944 -0.544 1.00 73.38 82 ALA A C 1
ATOM 660 O O . ALA A 1 82 ? -34.058 -8.883 -1.118 1.00 73.38 82 ALA A O 1
ATOM 661 N N . LYS A 1 83 ? -32.459 -7.900 0.122 1.00 66.94 83 LYS A N 1
ATOM 662 C CA . LYS A 1 83 ? -33.125 -6.586 0.241 1.00 66.94 83 LYS A CA 1
ATOM 663 C C . LYS A 1 83 ? -33.242 -5.842 -1.090 1.00 66.94 83 LYS A C 1
ATOM 665 O O . LYS A 1 83 ? -34.231 -5.152 -1.308 1.00 66.94 83 LYS A O 1
ATOM 670 N N . PHE A 1 84 ? -32.249 -5.985 -1.967 1.00 70.00 84 PHE A N 1
ATOM 671 C CA . PHE A 1 84 ? -32.194 -5.294 -3.261 1.00 70.00 84 PHE A CA 1
ATOM 672 C C . PHE A 1 84 ? -32.549 -6.194 -4.457 1.00 70.00 84 PHE A C 1
ATOM 674 O O . PHE A 1 84 ? -32.353 -5.800 -5.607 1.00 70.00 84 PHE A O 1
ATOM 681 N N . ALA A 1 85 ? -33.077 -7.400 -4.219 1.00 72.62 85 ALA A N 1
ATOM 682 C CA . ALA A 1 85 ? -33.547 -8.261 -5.298 1.00 72.62 85 ALA A CA 1
ATOM 683 C C . ALA A 1 85 ? -34.748 -7.606 -6.010 1.00 72.62 85 ALA A C 1
ATOM 685 O O . ALA A 1 85 ? -35.724 -7.247 -5.345 1.00 72.62 85 ALA A O 1
ATOM 686 N N . PRO A 1 86 ? -34.727 -7.465 -7.350 1.00 67.12 86 PRO A N 1
ATOM 687 C CA . PRO A 1 86 ? -35.865 -6.916 -8.072 1.00 67.12 86 PRO A CA 1
ATOM 688 C C . PRO A 1 86 ? -37.089 -7.824 -7.871 1.00 67.12 86 PRO A C 1
ATOM 690 O O . PRO A 1 86 ? -36.950 -9.054 -7.916 1.00 67.12 86 PRO A O 1
ATOM 693 N N . PRO A 1 87 ? -38.294 -7.257 -7.666 1.00 67.12 87 PRO A N 1
ATOM 694 C CA . PRO A 1 87 ? -39.493 -8.061 -7.506 1.00 67.12 87 PRO A CA 1
ATOM 695 C C . PRO A 1 87 ? -39.692 -8.889 -8.775 1.00 67.12 87 PRO A C 1
ATOM 697 O O . PRO A 1 87 ? -39.705 -8.357 -9.889 1.00 67.12 87 PRO A O 1
ATOM 700 N N . LYS A 1 88 ? -39.821 -10.213 -8.617 1.00 65.06 88 LYS A N 1
ATOM 701 C CA . LYS A 1 88 ? -40.134 -11.101 -9.737 1.00 65.06 88 LYS A CA 1
ATOM 702 C C . LYS A 1 88 ? -41.447 -10.618 -10.347 1.00 65.06 88 LYS A C 1
ATOM 704 O O . LYS A 1 88 ? -42.488 -10.710 -9.699 1.00 65.06 88 LYS A O 1
ATOM 709 N N . LYS A 1 89 ? -41.405 -10.097 -11.580 1.00 57.03 89 LYS A N 1
ATOM 710 C CA . LYS A 1 89 ? -42.617 -9.834 -12.363 1.00 57.03 89 LYS A CA 1
ATOM 711 C C . LYS A 1 89 ? -43.410 -11.137 -12.408 1.00 57.03 89 LYS A C 1
ATOM 713 O O . LYS A 1 89 ? -42.995 -12.096 -13.052 1.00 57.03 89 LYS A O 1
ATOM 718 N N . SER A 1 90 ? -44.529 -11.158 -11.689 1.00 53.00 90 SER A N 1
ATOM 719 C CA . SER A 1 90 ? -45.590 -12.144 -11.847 1.00 53.00 90 SER A CA 1
ATOM 720 C C . SER A 1 90 ? -45.986 -12.121 -13.321 1.00 53.00 90 SER A C 1
ATOM 722 O O . SER A 1 90 ? -46.658 -11.190 -13.766 1.00 53.00 90 SER A O 1
ATOM 724 N N . ALA A 1 91 ? -45.520 -13.108 -14.087 1.00 55.78 91 ALA A N 1
ATOM 725 C CA . ALA A 1 91 ? -46.011 -13.358 -15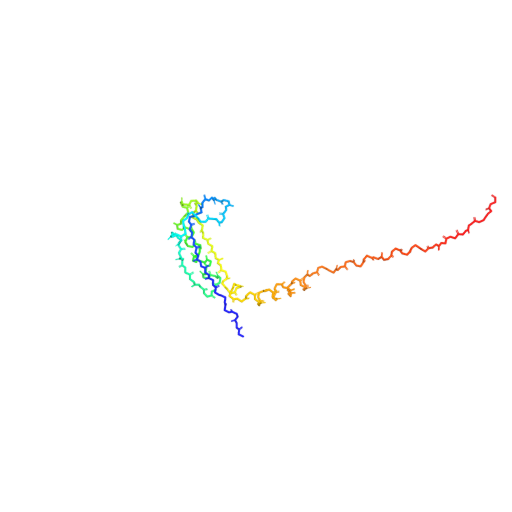.429 1.00 55.78 91 ALA A CA 1
ATOM 726 C C . ALA A 1 91 ? -47.507 -13.665 -15.300 1.00 55.78 91 ALA A C 1
ATOM 728 O O . ALA A 1 91 ? -47.908 -14.728 -14.825 1.00 55.78 91 ALA A O 1
ATOM 729 N N . ALA A 1 92 ? -48.321 -12.663 -15.629 1.00 52.91 92 ALA A N 1
ATOM 730 C CA . ALA A 1 92 ? -49.763 -12.743 -15.608 1.00 52.91 92 ALA A CA 1
ATOM 731 C C . ALA A 1 92 ? -50.216 -13.875 -16.536 1.00 52.91 92 ALA A C 1
ATOM 733 O O . ALA A 1 92 ? -49.922 -13.904 -17.729 1.00 52.91 92 ALA A O 1
ATOM 734 N N . LYS A 1 93 ? -50.921 -14.816 -15.918 1.00 51.72 93 LYS A N 1
ATOM 735 C CA . LYS A 1 93 ? -51.654 -15.939 -16.489 1.00 51.72 93 LYS A CA 1
ATOM 736 C C . LYS A 1 93 ? -52.414 -15.503 -17.752 1.00 51.72 93 LYS A C 1
ATOM 738 O O . LYS A 1 93 ? -53.354 -14.717 -17.665 1.00 51.72 93 LYS A O 1
ATOM 743 N N . SER A 1 94 ? -52.041 -16.038 -18.916 1.00 50.44 94 SER A N 1
ATOM 744 C CA . SER A 1 94 ? -52.825 -15.914 -20.147 1.00 50.44 94 SER A CA 1
ATOM 745 C C . SER A 1 94 ? -54.081 -16.787 -20.039 1.00 50.44 94 SER A C 1
ATOM 747 O O . SER A 1 94 ? -54.094 -17.945 -20.455 1.00 50.44 94 SER A O 1
ATOM 749 N N . SER A 1 95 ? -55.146 -16.261 -19.439 1.00 47.44 95 SER A N 1
ATOM 750 C CA . SER A 1 95 ? -56.482 -16.849 -19.548 1.00 47.44 95 SER A CA 1
ATOM 751 C C . SER A 1 95 ? -57.202 -16.228 -20.745 1.00 47.44 95 SER A C 1
ATOM 753 O O . SER A 1 95 ? -57.802 -15.160 -20.629 1.00 47.44 95 SER A O 1
ATOM 755 N N . GLY A 1 96 ? -57.130 -16.897 -21.897 1.00 49.53 96 GLY A N 1
ATOM 756 C CA . GLY A 1 96 ? -58.024 -16.636 -23.023 1.00 49.53 96 GLY A CA 1
ATOM 757 C C . GLY A 1 96 ? -59.462 -16.972 -22.624 1.00 49.53 96 GLY A C 1
ATOM 758 O O . GLY A 1 96 ? -59.787 -18.130 -22.374 1.00 49.53 96 GLY A O 1
ATOM 759 N N . LYS A 1 97 ? -60.311 -15.946 -22.522 1.00 45.59 97 LYS A N 1
ATOM 760 C CA . LYS A 1 97 ? -61.744 -16.056 -22.234 1.00 45.59 97 LYS A CA 1
ATOM 761 C C . LYS A 1 97 ? -62.510 -15.647 -23.492 1.00 45.59 97 LYS A C 1
ATOM 763 O O . LYS A 1 97 ? -62.346 -14.532 -23.973 1.00 45.59 97 LYS A O 1
ATOM 768 N N . GLY A 1 98 ? -63.292 -16.579 -24.035 1.00 49.81 98 GLY A N 1
ATOM 769 C CA . GLY A 1 98 ? -64.076 -16.391 -25.254 1.00 49.81 98 GLY A CA 1
ATOM 770 C C . GLY A 1 98 ? -65.340 -15.539 -25.094 1.00 49.81 98 GLY A C 1
ATOM 771 O O . GLY A 1 98 ? -65.793 -15.285 -23.980 1.00 49.81 98 GLY A O 1
ATOM 772 N N . ALA A 1 99 ? -65.893 -15.135 -26.242 1.00 44.50 99 ALA A N 1
ATOM 773 C CA . ALA A 1 99 ? -67.276 -14.714 -26.545 1.00 44.50 99 ALA A CA 1
ATOM 774 C C . ALA A 1 99 ? -67.257 -14.160 -27.993 1.00 44.50 99 ALA A C 1
ATOM 776 O O . ALA A 1 99 ? -66.309 -13.468 -28.333 1.00 44.50 99 ALA A O 1
ATOM 777 N N . LYS A 1 100 ? -68.204 -14.360 -28.916 1.00 55.56 100 LYS A N 1
ATOM 778 C CA . LYS A 1 100 ? -69.576 -14.900 -28.930 1.00 55.56 100 LYS A CA 1
ATOM 779 C C . LYS A 1 100 ? -69.967 -15.176 -30.411 1.00 55.56 100 LYS A C 1
ATOM 781 O O . LYS A 1 100 ? -69.298 -14.659 -31.302 1.00 55.56 100 LYS A O 1
ATOM 786 N N . PRO A 1 101 ? -71.059 -15.915 -30.686 1.00 60.41 101 PRO A N 1
ATOM 787 C CA . PRO A 1 101 ? -71.534 -16.215 -32.036 1.00 60.41 101 PRO A CA 1
ATOM 788 C C . PRO A 1 101 ? -72.449 -15.101 -32.577 1.00 60.41 101 PRO A C 1
ATOM 790 O O . PRO A 1 101 ? -73.261 -14.548 -31.835 1.00 60.41 101 PRO A O 1
ATOM 793 N N . GLY A 1 102 ? -72.343 -14.797 -33.873 1.00 46.31 102 GLY A N 1
ATOM 794 C CA . GLY A 1 102 ? -73.213 -13.863 -34.595 1.00 46.31 102 GLY A CA 1
ATOM 795 C C . GLY A 1 102 ? -73.801 -14.533 -35.836 1.00 46.31 102 GLY A C 1
ATOM 796 O O . GLY A 1 102 ? -73.066 -15.033 -36.678 1.00 46.31 102 GLY A O 1
ATOM 797 N N . ARG A 1 103 ? -75.132 -14.589 -35.893 1.00 51.28 103 ARG A N 1
ATOM 798 C CA . ARG A 1 103 ? -75.984 -15.311 -36.849 1.00 51.28 103 ARG A CA 1
ATOM 799 C C . ARG A 1 103 ? -76.578 -14.352 -37.894 1.00 51.28 103 ARG A C 1
ATOM 801 O O . ARG A 1 103 ? -76.969 -13.257 -37.510 1.00 51.28 103 ARG A O 1
ATOM 808 N N . ALA A 1 104 ? -76.791 -14.879 -39.111 1.00 47.31 104 ALA A N 1
ATOM 809 C CA . ALA A 1 104 ? -77.644 -14.400 -40.224 1.00 47.31 104 ALA A CA 1
ATOM 810 C C . ALA A 1 104 ? -77.191 -13.096 -40.924 1.00 47.31 104 ALA A C 1
ATOM 812 O O . ALA A 1 104 ? -76.699 -12.185 -40.275 1.00 47.31 104 ALA A O 1
ATOM 813 N N . LYS A 1 105 ? -77.311 -12.935 -42.244 1.00 45.88 105 LYS A N 1
ATOM 814 C CA . LYS A 1 105 ? -78.307 -13.413 -43.219 1.00 45.88 105 LYS A CA 1
ATOM 815 C C . LYS A 1 105 ? -77.656 -13.970 -44.480 1.00 45.88 105 LYS A C 1
ATOM 817 O O . LYS A 1 105 ? -76.553 -13.495 -44.813 1.00 45.88 105 LYS A O 1
#

Sequence (105 aa):
MTKQLLHLVFGGELAALNRVEFRDLSKIHFVGLYPNFAQARDAWKSAAQATVDNAHMRYFVVHLHDLLQPEETAAHAREVRAKFAPPKKSAAKSSGKGAKPGRAK

Secondary structure (DSSP, 8-state):
------EEEEEEEBSSTTS--BS-GGG-EEEEEESSHHHHHHHHHHHHHTTTT-TTEEEEEEEHHHHH-HHHHHHHHHHHHHHTPPP------------------